Protein AF-A0A0D0CM64-F1 (afdb_monomer_lite)

Radius of gyration: 19.93 Å; chains: 1; bounding box: 58×32×56 Å

Sequence (141 aa):
MSQLNTKDVQIQMNWTRYVGLMQFVIL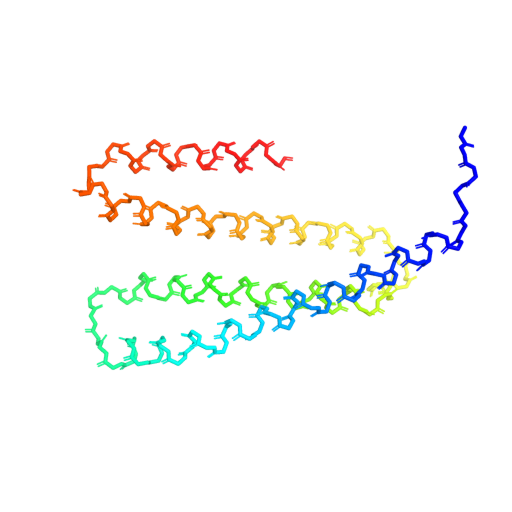IYDWLITLDQEVELIWRRPSKTRLAVILFFLNRYLTLLGNIPVAVLFFWGKPIDPHNPKLGGRHFDFYVETLLALIQLNITMFFILRVTALYGGKGWVKLFLIVLGLGITCNGI

Structure (mmCIF, N/CA/C/O backbone):
data_AF-A0A0D0CM64-F1
#
_entry.id   AF-A0A0D0CM64-F1
#
loop_
_atom_site.group_PDB
_atom_site.id
_atom_site.type_symbol
_atom_site.label_atom_id
_atom_site.label_alt_id
_atom_site.label_comp_id
_atom_site.label_asym_id
_atom_site.label_entity_id
_atom_site.label_seq_id
_atom_site.pdbx_PDB_ins_code
_atom_site.Cartn_x
_atom_site.Cartn_y
_atom_site.Cartn_z
_atom_site.occupancy
_atom_site.B_iso_or_equiv
_atom_site.auth_seq_id
_atom_site.auth_comp_id
_atom_site.auth_asym_id
_atom_site.auth_atom_id
_atom_site.pdbx_PDB_model_num
ATOM 1 N N . MET A 1 1 ? 32.828 5.150 -14.278 1.00 45.22 1 MET A N 1
ATOM 2 C CA . MET A 1 1 ? 31.489 4.670 -14.677 1.00 45.22 1 MET A CA 1
ATOM 3 C C . MET A 1 1 ? 31.674 3.299 -15.294 1.00 45.22 1 MET A C 1
ATOM 5 O O . MET A 1 1 ? 32.170 3.204 -16.409 1.00 45.22 1 MET A O 1
ATOM 9 N N . SER A 1 2 ? 31.447 2.252 -14.506 1.00 51.16 2 SER A N 1
ATOM 10 C CA . SER A 1 2 ? 31.589 0.862 -14.938 1.00 51.16 2 SER A CA 1
ATOM 11 C C . SER A 1 2 ? 30.623 0.574 -16.085 1.00 51.16 2 SER A C 1
ATOM 13 O O . SER A 1 2 ? 29.449 0.927 -16.015 1.00 51.16 2 SER A O 1
ATOM 15 N N . GLN A 1 3 ? 31.146 -0.040 -17.146 1.00 56.75 3 GLN A N 1
ATOM 16 C CA . GLN A 1 3 ? 30.384 -0.570 -18.273 1.00 56.75 3 GLN A CA 1
ATOM 17 C C . GLN A 1 3 ? 29.270 -1.470 -17.723 1.00 56.75 3 GLN A C 1
ATOM 19 O O . GLN A 1 3 ? 29.548 -2.555 -17.214 1.00 56.75 3 GLN A O 1
ATOM 24 N N . LEU A 1 4 ? 28.024 -0.992 -17.764 1.00 66.06 4 LEU A N 1
ATOM 25 C CA . LEU A 1 4 ? 26.849 -1.761 -17.371 1.00 66.06 4 LEU A CA 1
ATOM 26 C C . LEU A 1 4 ? 26.701 -2.897 -18.391 1.00 66.06 4 LEU A C 1
ATOM 28 O O . LEU A 1 4 ? 26.210 -2.699 -19.501 1.00 66.06 4 LEU A O 1
ATOM 32 N N . ASN A 1 5 ? 27.233 -4.066 -18.047 1.00 79.00 5 ASN A N 1
ATOM 33 C CA . ASN A 1 5 ? 27.250 -5.237 -18.906 1.00 79.00 5 ASN A CA 1
ATOM 34 C C . ASN A 1 5 ? 25.802 -5.642 -19.206 1.00 79.00 5 ASN A C 1
ATOM 36 O O . ASN A 1 5 ? 25.029 -6.000 -18.318 1.00 79.00 5 ASN A O 1
ATOM 40 N N . THR A 1 6 ? 25.422 -5.547 -20.476 1.00 76.00 6 THR A N 1
ATOM 41 C CA . THR A 1 6 ? 24.043 -5.734 -20.948 1.00 76.00 6 THR A CA 1
ATOM 42 C C . THR A 1 6 ? 23.475 -7.102 -20.577 1.00 76.00 6 THR A C 1
ATOM 44 O O . THR A 1 6 ? 22.273 -7.232 -20.360 1.00 76.00 6 THR A O 1
ATOM 47 N N . LYS A 1 7 ? 24.345 -8.107 -20.414 1.00 77.62 7 LYS A N 1
ATOM 48 C CA . LYS A 1 7 ? 23.981 -9.444 -19.929 1.00 77.62 7 LYS A CA 1
ATOM 49 C C . LYS A 1 7 ? 23.440 -9.419 -18.498 1.00 77.62 7 LYS A C 1
ATOM 51 O O . LYS A 1 7 ? 22.435 -10.069 -18.224 1.00 77.62 7 LYS A O 1
ATOM 56 N N . ASP A 1 8 ? 24.056 -8.638 -17.614 1.00 81.06 8 ASP A N 1
ATOM 57 C CA . ASP A 1 8 ? 23.656 -8.547 -16.207 1.00 81.06 8 ASP A CA 1
ATOM 58 C C . ASP A 1 8 ? 22.307 -7.831 -16.070 1.00 81.06 8 ASP A C 1
ATOM 60 O O . ASP A 1 8 ? 21.439 -8.273 -15.318 1.00 81.06 8 ASP A O 1
ATOM 64 N N . VAL A 1 9 ? 22.080 -6.795 -16.884 1.00 79.56 9 VAL A N 1
ATOM 65 C CA . VAL A 1 9 ? 20.789 -6.089 -16.971 1.00 79.56 9 VAL A CA 1
ATOM 66 C C . VAL A 1 9 ? 19.674 -7.035 -17.420 1.00 79.56 9 VAL A C 1
ATOM 68 O O . VAL A 1 9 ? 18.575 -7.032 -16.868 1.00 79.56 9 VAL A O 1
ATOM 71 N N . GLN A 1 10 ? 19.956 -7.886 -18.404 1.00 78.38 10 GLN A N 1
ATOM 72 C CA . GLN A 1 10 ? 18.973 -8.809 -18.963 1.00 78.38 10 GLN A CA 1
ATOM 73 C C . GLN A 1 10 ? 18.625 -9.941 -17.985 1.00 78.38 10 GLN A C 1
ATOM 75 O O . GLN A 1 10 ? 17.461 -10.333 -17.876 1.00 78.38 10 GLN A O 1
ATOM 80 N N . ILE A 1 11 ? 19.614 -10.417 -17.223 1.00 80.69 11 ILE A N 1
ATOM 81 C CA . ILE A 1 11 ? 19.409 -11.368 -16.125 1.00 80.69 11 ILE A CA 1
ATOM 82 C C . ILE A 1 11 ? 18.538 -10.727 -15.040 1.00 80.69 11 ILE A C 1
ATOM 84 O O . ILE A 1 11 ? 17.531 -11.319 -14.652 1.00 80.69 11 ILE A O 1
ATOM 88 N N . GLN A 1 12 ? 18.865 -9.507 -14.602 1.00 81.00 12 GLN A N 1
ATOM 89 C CA . GLN A 1 12 ? 18.085 -8.774 -13.597 1.00 81.00 12 GLN A CA 1
ATOM 90 C C . GLN A 1 12 ? 16.624 -8.598 -14.021 1.00 81.00 12 GLN A C 1
ATOM 92 O O . GLN A 1 12 ? 15.727 -8.932 -13.251 1.00 81.00 12 GLN A O 1
ATOM 97 N N . MET A 1 13 ? 16.373 -8.178 -15.264 1.00 77.81 13 MET A N 1
ATOM 98 C CA . MET A 1 13 ? 15.011 -8.030 -15.792 1.00 77.81 13 MET A CA 1
ATOM 99 C C . MET A 1 13 ? 14.222 -9.343 -15.762 1.00 77.81 13 MET A C 1
ATOM 101 O O . MET A 1 13 ? 13.024 -9.342 -15.472 1.00 77.81 13 MET A O 1
ATOM 105 N N . ASN A 1 14 ? 14.877 -10.471 -16.048 1.00 80.62 14 ASN A N 1
ATOM 106 C CA . ASN A 1 14 ? 14.214 -11.769 -16.025 1.00 80.62 14 ASN A CA 1
ATOM 107 C C . ASN A 1 14 ? 13.877 -12.205 -14.590 1.00 80.62 14 ASN A C 1
ATOM 109 O O . ASN A 1 14 ? 12.769 -12.674 -14.337 1.00 80.62 14 ASN A O 1
ATOM 113 N N . TRP A 1 15 ? 14.785 -11.980 -13.634 1.00 82.56 15 TRP A N 1
ATOM 114 C CA . TRP A 1 15 ? 14.518 -12.213 -12.211 1.00 82.56 15 TRP A CA 1
ATOM 115 C C . TRP A 1 15 ? 13.336 -11.389 -11.709 1.00 82.56 15 TRP A C 1
ATOM 117 O O . TRP A 1 15 ? 12.439 -11.942 -11.073 1.00 82.56 15 TRP A O 1
ATOM 127 N N . THR A 1 16 ? 13.279 -10.098 -12.040 1.00 80.88 16 THR A N 1
ATOM 128 C CA . THR A 1 16 ? 12.160 -9.243 -11.623 1.00 80.88 16 THR A CA 1
ATOM 129 C C . THR A 1 16 ? 10.833 -9.729 -12.210 1.00 80.88 16 THR A C 1
ATOM 131 O O . THR A 1 16 ? 9.819 -9.706 -11.516 1.00 80.88 16 THR A O 1
ATOM 134 N N . ARG A 1 17 ? 10.827 -10.252 -13.445 1.00 78.12 17 ARG A N 1
ATOM 135 C CA . ARG A 1 17 ? 9.639 -10.882 -14.050 1.00 78.12 17 ARG A CA 1
ATOM 136 C C . ARG A 1 17 ? 9.167 -12.112 -13.283 1.00 78.12 17 ARG A C 1
ATOM 138 O O . ARG A 1 17 ? 7.977 -12.208 -12.991 1.00 78.12 17 ARG A O 1
ATOM 145 N N . TYR A 1 18 ? 10.067 -13.020 -12.914 1.00 82.00 18 TYR A N 1
ATOM 146 C CA . TYR A 1 18 ? 9.690 -14.204 -12.135 1.00 82.00 18 TYR A CA 1
ATOM 147 C C . TYR A 1 18 ? 9.190 -13.849 -10.733 1.00 82.00 18 TYR A C 1
ATOM 149 O O . TYR A 1 18 ? 8.173 -14.385 -10.296 1.00 82.00 18 TYR A O 1
ATOM 157 N N . VAL A 1 19 ? 9.856 -12.916 -10.050 1.00 83.81 19 VAL A N 1
ATOM 158 C CA . VAL A 1 19 ? 9.428 -12.446 -8.723 1.00 83.81 19 VAL A CA 1
ATOM 159 C C . VAL A 1 19 ? 8.061 -11.761 -8.804 1.00 83.81 19 VAL A C 1
ATOM 161 O O . VAL A 1 19 ? 7.198 -12.034 -7.973 1.00 83.81 19 VAL A O 1
ATOM 164 N N . GLY A 1 20 ? 7.821 -10.952 -9.840 1.00 79.94 20 GLY A N 1
ATOM 165 C CA . GLY A 1 20 ? 6.515 -10.340 -10.090 1.00 79.94 20 GLY A CA 1
ATOM 166 C C . GLY A 1 20 ? 5.401 -11.373 -10.304 1.00 79.94 20 GLY A C 1
ATOM 167 O O . GLY A 1 20 ? 4.305 -11.206 -9.770 1.00 79.94 20 GLY A O 1
ATOM 168 N N . LEU A 1 21 ? 5.680 -12.478 -11.013 1.00 79.00 21 LEU A N 1
ATOM 169 C CA . LEU A 1 21 ? 4.720 -13.584 -11.165 1.00 79.00 21 LEU A CA 1
ATOM 170 C C . LEU A 1 21 ? 4.410 -14.222 -9.816 1.00 79.00 21 LEU A C 1
ATOM 172 O O . LEU A 1 21 ? 3.244 -14.420 -9.486 1.00 79.00 21 LEU A O 1
ATOM 176 N N . MET A 1 22 ? 5.445 -14.530 -9.034 1.00 82.94 22 MET A N 1
ATOM 177 C CA . MET A 1 22 ? 5.277 -15.139 -7.714 1.00 82.94 22 MET A CA 1
ATOM 178 C C . MET A 1 22 ? 4.445 -14.243 -6.796 1.00 82.94 22 MET A C 1
ATOM 180 O O . MET A 1 22 ? 3.507 -14.726 -6.169 1.00 82.94 22 MET A O 1
ATOM 184 N N . GLN A 1 23 ? 4.726 -12.938 -6.773 1.00 82.31 23 GLN A N 1
ATOM 185 C CA . GLN A 1 23 ? 3.955 -11.963 -6.003 1.00 82.31 23 GLN A CA 1
ATOM 186 C C . GLN A 1 23 ? 2.474 -11.958 -6.408 1.00 82.31 23 GLN A C 1
ATOM 188 O O . GLN A 1 23 ? 1.603 -11.965 -5.540 1.00 82.31 23 GLN A O 1
ATOM 193 N N . PHE A 1 24 ? 2.179 -11.985 -7.709 1.00 79.88 24 PHE A N 1
ATOM 194 C CA . PHE A 1 24 ? 0.804 -12.001 -8.209 1.00 79.88 24 PHE A CA 1
ATOM 195 C C . PHE A 1 24 ? 0.064 -13.302 -7.867 1.00 79.88 24 PHE A C 1
ATOM 197 O O . PHE A 1 24 ? -1.088 -13.270 -7.434 1.00 79.88 24 PHE A O 1
ATOM 204 N N . VAL A 1 25 ? 0.733 -14.449 -8.005 1.00 82.94 25 VAL A N 1
ATOM 205 C CA . VAL A 1 25 ? 0.164 -15.758 -7.652 1.00 82.94 25 VAL A CA 1
ATOM 206 C C . VAL A 1 25 ? -0.131 -15.837 -6.155 1.00 82.94 25 VAL A C 1
ATOM 208 O O . VAL A 1 25 ? -1.216 -16.272 -5.775 1.00 82.94 25 VAL A O 1
ATOM 211 N N . ILE A 1 26 ? 0.794 -15.371 -5.311 1.00 84.12 26 ILE A N 1
ATOM 212 C CA . ILE A 1 26 ? 0.597 -15.312 -3.856 1.00 84.12 26 ILE A CA 1
ATOM 213 C C . ILE A 1 26 ? -0.586 -14.400 -3.512 1.00 84.12 26 ILE A C 1
ATOM 215 O O . ILE A 1 26 ? -1.411 -14.773 -2.682 1.00 84.12 26 ILE A O 1
ATOM 219 N N . LEU A 1 27 ? -0.715 -13.247 -4.178 1.00 80.69 27 LEU A N 1
ATOM 220 C CA . LEU A 1 27 ? -1.828 -12.317 -3.967 1.00 80.69 27 LEU A CA 1
ATOM 221 C C . LEU A 1 27 ? -3.189 -12.957 -4.289 1.00 80.69 27 LEU A C 1
ATOM 223 O O . LEU A 1 27 ? -4.132 -12.819 -3.512 1.00 80.69 27 LEU A O 1
ATOM 227 N N . ILE A 1 28 ? -3.296 -13.672 -5.415 1.00 79.94 28 ILE A N 1
ATOM 228 C CA . ILE A 1 28 ? -4.526 -14.391 -5.786 1.00 79.94 28 ILE A CA 1
ATOM 229 C C . ILE A 1 28 ? -4.813 -15.515 -4.791 1.00 79.94 28 ILE A C 1
ATOM 231 O O . ILE A 1 28 ? -5.957 -15.700 -4.380 1.00 79.94 28 ILE A O 1
ATOM 235 N N . TYR A 1 29 ? -3.785 -16.266 -4.406 1.00 82.31 29 TYR A N 1
ATOM 236 C CA . TYR A 1 29 ? -3.924 -17.383 -3.480 1.00 82.31 29 TYR A CA 1
ATOM 237 C C . TYR A 1 29 ? -4.439 -16.929 -2.107 1.00 82.31 29 TYR A C 1
ATOM 239 O O . TYR A 1 29 ? -5.398 -17.499 -1.585 1.00 82.31 29 TYR A O 1
ATOM 247 N N . ASP A 1 30 ? -3.855 -15.863 -1.558 1.00 78.69 30 ASP A N 1
ATOM 248 C CA . ASP A 1 30 ? -4.283 -15.276 -0.288 1.00 78.69 30 ASP A CA 1
ATOM 249 C C . ASP A 1 30 ? -5.730 -14.759 -0.363 1.00 78.69 3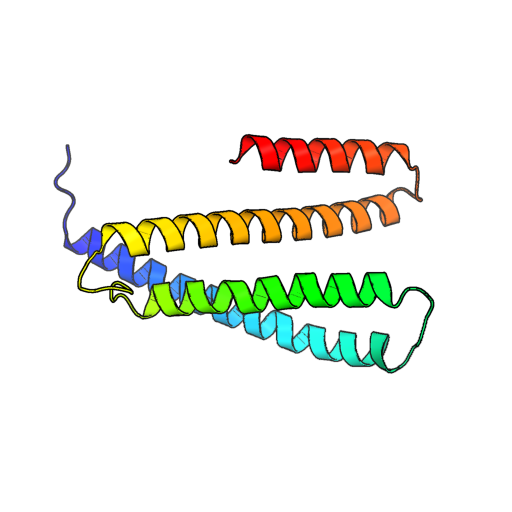0 ASP A C 1
ATOM 251 O O . ASP A 1 30 ? -6.523 -14.963 0.561 1.00 78.69 30 ASP A O 1
ATOM 255 N N . TRP A 1 31 ? -6.117 -14.172 -1.503 1.00 76.00 31 TRP A N 1
ATOM 256 C CA . TRP A 1 31 ? -7.491 -13.734 -1.758 1.00 76.00 31 TRP A CA 1
ATOM 257 C C . TRP A 1 31 ? -8.496 -14.890 -1.787 1.00 76.00 31 TRP A C 1
ATOM 259 O O . TRP A 1 31 ? -9.543 -14.793 -1.150 1.00 76.00 31 TRP A O 1
ATOM 269 N N . LEU A 1 32 ? -8.175 -15.997 -2.462 1.00 78.88 32 LEU A N 1
ATOM 270 C CA . LEU A 1 32 ? -9.064 -17.160 -2.552 1.00 78.88 32 LEU A CA 1
ATOM 271 C C . LEU A 1 32 ? -9.350 -17.781 -1.179 1.00 78.88 32 LEU A C 1
ATOM 273 O O . LEU A 1 32 ? -10.501 -18.092 -0.878 1.00 78.88 32 LEU A O 1
ATOM 277 N N . ILE A 1 33 ? -8.326 -17.931 -0.335 1.00 78.94 33 ILE A N 1
ATOM 278 C CA . ILE A 1 33 ? -8.477 -18.541 0.999 1.00 78.94 33 ILE A CA 1
ATOM 279 C C . ILE A 1 33 ? -9.353 -17.691 1.916 1.00 78.94 33 ILE A C 1
ATOM 281 O O . ILE A 1 33 ? -10.161 -18.202 2.688 1.00 78.94 33 ILE A O 1
ATOM 285 N N . THR A 1 34 ? -9.185 -16.380 1.858 1.00 71.88 34 THR A N 1
ATOM 286 C CA . THR A 1 34 ? -9.916 -15.459 2.734 1.00 71.88 34 THR A CA 1
ATOM 287 C C . THR A 1 34 ? -11.326 -15.160 2.228 1.00 71.88 34 THR A C 1
ATOM 289 O O . THR A 1 34 ? -12.169 -14.775 3.036 1.00 71.88 34 TH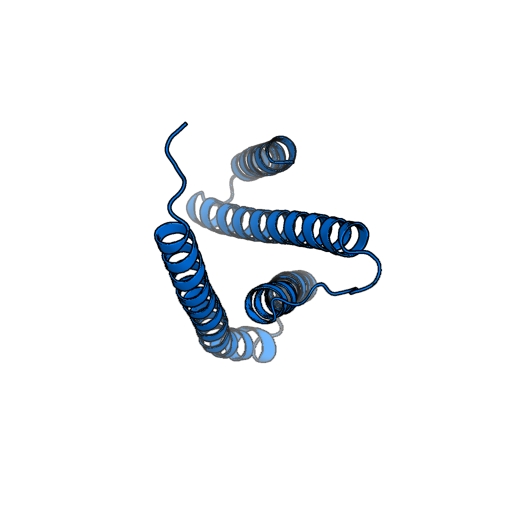R A O 1
ATOM 292 N N . LEU A 1 35 ? -11.617 -15.379 0.939 1.00 70.06 35 LEU A N 1
ATOM 293 C CA . LEU A 1 35 ? -12.972 -15.286 0.386 1.00 70.06 35 LEU A CA 1
ATOM 294 C C . LEU A 1 35 ? -13.920 -16.284 1.062 1.00 70.06 35 LEU A C 1
ATOM 296 O O . LEU A 1 35 ? -15.043 -15.921 1.403 1.00 70.06 35 LEU A O 1
ATOM 300 N N . ASP A 1 36 ? -13.464 -17.515 1.303 1.00 68.38 36 ASP A N 1
ATOM 301 C CA . ASP A 1 36 ? -14.264 -18.562 1.954 1.00 68.38 36 ASP A CA 1
ATOM 302 C C . ASP A 1 36 ? -14.756 -18.115 3.344 1.00 68.38 36 ASP A C 1
ATOM 304 O O . ASP A 1 36 ? -15.950 -18.141 3.654 1.00 68.38 36 ASP A O 1
ATOM 308 N N . GLN A 1 37 ? -13.842 -17.547 4.135 1.00 66.44 37 GLN A N 1
ATOM 309 C CA . GLN A 1 37 ? -14.150 -16.983 5.451 1.00 66.44 37 GLN A CA 1
ATOM 310 C C . GLN A 1 37 ? -15.056 -15.745 5.362 1.00 66.44 37 GLN A C 1
ATOM 312 O O . GLN A 1 37 ? -15.926 -15.553 6.214 1.00 66.44 37 GLN A O 1
ATOM 317 N N . GLU A 1 38 ? -14.886 -14.901 4.341 1.00 67.69 38 GLU A N 1
ATOM 318 C CA . GLU A 1 38 ? -15.733 -13.724 4.114 1.00 67.69 38 GLU A CA 1
ATOM 319 C C . GLU A 1 38 ? -17.175 -14.107 3.778 1.00 67.69 38 GLU A C 1
ATOM 321 O O . GLU A 1 38 ? -18.109 -13.510 4.321 1.00 67.69 38 GLU A O 1
ATOM 326 N N . VAL A 1 39 ? -17.376 -15.108 2.919 1.00 67.38 39 VAL A N 1
ATOM 327 C CA . VAL A 1 39 ? -18.716 -15.596 2.570 1.00 67.38 39 VAL A CA 1
ATOM 328 C C . VAL A 1 39 ? -19.396 -16.161 3.813 1.00 67.38 39 VAL A C 1
ATOM 330 O O . VAL A 1 39 ? -20.533 -15.788 4.110 1.00 67.38 39 VAL A O 1
ATOM 333 N N . GLU A 1 40 ? -18.697 -16.966 4.612 1.00 66.69 40 GLU A N 1
ATOM 334 C CA . GLU A 1 40 ? -19.289 -17.537 5.820 1.00 66.69 40 GLU A CA 1
ATOM 335 C C . GLU A 1 40 ? -19.627 -16.478 6.884 1.00 66.69 40 GLU A C 1
ATOM 337 O O . GLU A 1 40 ? -20.698 -16.543 7.495 1.00 66.69 40 GLU A O 1
ATOM 342 N N . LEU A 1 41 ? -18.771 -15.473 7.103 1.00 62.97 41 LEU A N 1
ATOM 343 C CA . LEU A 1 41 ? -19.011 -14.474 8.150 1.00 62.97 41 LEU A CA 1
ATOM 344 C C . LEU A 1 41 ? -20.011 -13.386 7.735 1.00 62.97 41 LEU A C 1
ATOM 346 O O . LEU A 1 41 ? -20.791 -12.923 8.570 1.00 62.97 41 LEU A O 1
ATOM 350 N N . ILE A 1 42 ? -19.984 -12.956 6.471 1.00 62.78 42 ILE A N 1
ATOM 351 C CA . ILE A 1 42 ? -20.701 -11.758 6.006 1.00 62.78 42 ILE A CA 1
ATOM 352 C C . ILE A 1 42 ? -22.046 -12.119 5.384 1.00 62.78 42 ILE A C 1
ATOM 354 O O . ILE A 1 42 ? -23.038 -11.433 5.646 1.00 62.78 42 ILE A O 1
ATOM 358 N N . TRP A 1 43 ? -22.118 -13.201 4.604 1.00 62.09 43 TRP A N 1
ATOM 359 C CA . TRP A 1 43 ? -23.388 -13.619 4.001 1.00 62.09 43 TRP A CA 1
ATOM 360 C C . TRP A 1 43 ? -24.299 -14.324 5.007 1.00 62.09 43 TRP A C 1
ATOM 362 O O . TRP A 1 43 ? -25.520 -14.275 4.872 1.00 62.09 43 TRP A O 1
ATOM 372 N N . ARG A 1 44 ? -23.726 -14.939 6.048 1.00 58.09 44 ARG A N 1
ATOM 373 C CA . ARG A 1 44 ? -24.471 -15.752 7.022 1.00 58.09 44 ARG A CA 1
ATOM 374 C C . ARG A 1 44 ? -24.846 -15.006 8.308 1.00 58.09 44 ARG A C 1
ATOM 376 O O . ARG A 1 44 ? -25.735 -15.463 9.026 1.00 58.09 44 ARG A O 1
ATOM 383 N N . ARG A 1 45 ? -24.225 -13.854 8.613 1.00 57.03 45 ARG A N 1
ATOM 384 C CA . ARG A 1 45 ? -24.593 -12.994 9.758 1.00 57.03 45 ARG A CA 1
ATOM 385 C C . ARG A 1 45 ? -24.868 -11.544 9.329 1.00 57.03 45 ARG A C 1
ATOM 387 O O . ARG A 1 45 ? -23.934 -10.760 9.180 1.00 57.03 45 ARG A O 1
ATOM 394 N N . PRO A 1 46 ? -26.141 -11.122 9.235 1.00 54.00 46 PRO A N 1
ATOM 395 C CA . PRO A 1 46 ? -26.491 -9.730 8.974 1.00 54.00 46 PRO A CA 1
ATOM 396 C C . PRO A 1 46 ? -26.328 -8.891 10.254 1.00 54.00 46 PRO A C 1
ATOM 398 O O . PRO A 1 46 ? -27.298 -8.632 10.962 1.00 54.00 46 PRO A O 1
ATOM 401 N N . SER A 1 47 ? -25.108 -8.468 10.603 1.00 53.72 47 SER A N 1
ATOM 402 C CA . SER A 1 47 ? -24.891 -7.590 11.766 1.00 53.72 47 SER A CA 1
ATOM 403 C C . SER A 1 47 ? -24.534 -6.155 11.365 1.00 53.72 47 SER A C 1
ATOM 405 O O . SER A 1 47 ? -23.490 -5.908 10.771 1.00 53.72 47 SER A O 1
ATOM 407 N N . LYS A 1 48 ? -25.457 -5.242 11.706 1.00 53.94 48 LYS A N 1
ATOM 408 C CA . LYS A 1 48 ? -25.442 -3.783 11.996 1.00 53.94 48 LYS A CA 1
ATOM 409 C C . LYS A 1 48 ? -24.498 -2.789 11.285 1.00 53.94 48 LYS A C 1
ATOM 411 O O . LYS A 1 48 ? -24.823 -1.606 11.302 1.00 53.94 48 LYS A O 1
ATOM 416 N N . THR A 1 49 ? -23.432 -3.187 10.595 1.00 58.22 49 THR A N 1
ATOM 417 C CA . THR A 1 49 ? -22.474 -2.250 9.967 1.00 58.22 49 THR A CA 1
ATOM 418 C C . THR A 1 49 ? -22.239 -2.575 8.494 1.00 58.22 49 THR A C 1
ATOM 420 O O . THR A 1 49 ? -21.108 -2.663 8.019 1.00 58.22 49 THR A O 1
ATOM 423 N N . ARG A 1 50 ? -23.337 -2.732 7.742 1.00 63.19 50 ARG A N 1
ATOM 424 C CA . ARG A 1 50 ? -23.333 -3.055 6.303 1.00 63.19 50 ARG A CA 1
ATOM 425 C C . ARG A 1 50 ? -22.435 -2.111 5.488 1.00 63.19 50 ARG A C 1
ATOM 427 O O . ARG A 1 50 ? -21.766 -2.555 4.568 1.00 63.19 50 ARG A O 1
ATOM 434 N N . LEU A 1 51 ? -22.358 -0.835 5.874 1.00 56.72 51 LEU A N 1
ATOM 435 C CA . LEU A 1 51 ? -21.491 0.164 5.241 1.00 56.72 51 LEU A CA 1
ATOM 436 C C . LEU A 1 51 ? -19.996 -0.083 5.465 1.00 56.72 51 LEU A C 1
ATOM 438 O O . LEU A 1 51 ? -19.234 0.006 4.514 1.00 56.72 51 LEU A O 1
ATOM 442 N N . ALA A 1 52 ? -19.569 -0.429 6.682 1.00 60.38 52 ALA A N 1
ATOM 443 C CA . ALA A 1 52 ? -18.159 -0.717 6.952 1.00 60.38 52 ALA A CA 1
ATOM 444 C C . ALA A 1 52 ? -17.695 -1.968 6.196 1.00 60.38 52 ALA A C 1
ATOM 446 O O . ALA A 1 52 ? -16.587 -2.000 5.673 1.00 60.38 52 ALA A O 1
ATOM 447 N N . VAL A 1 53 ? -18.579 -2.961 6.080 1.00 66.06 53 VAL A N 1
ATOM 448 C CA . VAL A 1 53 ? -18.338 -4.180 5.305 1.00 66.06 53 VAL A CA 1
ATOM 449 C C . VAL A 1 53 ? -18.259 -3.880 3.806 1.00 66.06 53 VAL A C 1
ATOM 451 O O . VAL A 1 53 ? -17.334 -4.334 3.146 1.00 66.06 53 VAL A O 1
ATOM 454 N N . ILE A 1 54 ? -19.169 -3.066 3.263 1.00 66.81 54 ILE A N 1
ATOM 455 C CA . ILE A 1 54 ? -19.133 -2.666 1.847 1.00 66.81 54 ILE A CA 1
ATOM 456 C C . ILE A 1 54 ? -17.894 -1.817 1.537 1.00 66.81 54 ILE A C 1
ATOM 458 O O . ILE A 1 54 ? -17.249 -2.057 0.522 1.00 66.81 54 ILE A O 1
ATOM 462 N N . LEU A 1 55 ? -17.525 -0.861 2.399 1.00 64.25 55 LEU A N 1
ATOM 463 C CA . LEU A 1 55 ? -16.297 -0.074 2.226 1.00 64.25 55 LEU A CA 1
ATOM 464 C C . LEU A 1 55 ? -15.042 -0.947 2.292 1.00 64.25 55 LEU A C 1
ATOM 466 O O . LEU A 1 55 ? -14.096 -0.695 1.552 1.00 64.25 55 LEU A O 1
ATOM 470 N N . PHE A 1 56 ? -15.042 -1.964 3.154 1.00 66.56 56 PHE A N 1
ATOM 471 C CA . PHE A 1 56 ? -13.965 -2.941 3.253 1.00 66.56 56 PHE A CA 1
ATOM 472 C C . PHE A 1 56 ? -13.852 -3.790 1.983 1.00 66.56 56 PHE A C 1
ATOM 474 O O . PHE A 1 56 ? -12.765 -3.919 1.426 1.00 66.56 56 PHE A O 1
ATOM 481 N N . PHE A 1 57 ? -14.981 -4.294 1.477 1.00 66.94 57 PHE A N 1
ATOM 482 C CA . PHE A 1 57 ? -15.048 -5.018 0.208 1.00 66.94 57 PHE A CA 1
ATOM 483 C C . PHE A 1 57 ? -14.578 -4.158 -0.960 1.00 66.94 57 PHE A C 1
ATOM 485 O O . PHE A 1 57 ? -13.749 -4.599 -1.748 1.00 66.94 57 PHE A O 1
ATOM 492 N N . LEU A 1 58 ? -15.061 -2.918 -1.053 1.00 68.00 58 LEU A N 1
ATOM 493 C CA . LEU A 1 58 ? -14.624 -1.982 -2.082 1.00 68.00 58 LEU A CA 1
ATOM 494 C C . LEU A 1 58 ? -13.123 -1.747 -1.992 1.00 68.00 58 LEU A C 1
ATOM 496 O O . LEU A 1 58 ? -12.452 -1.923 -2.994 1.00 68.00 58 LEU A O 1
ATOM 500 N N . ASN A 1 59 ? -12.574 -1.438 -0.817 1.00 67.94 59 ASN A N 1
ATOM 501 C CA . ASN A 1 59 ? -11.131 -1.241 -0.677 1.00 67.94 59 ASN A CA 1
ATOM 502 C C . ASN A 1 59 ? -10.337 -2.477 -1.109 1.00 67.94 59 ASN A C 1
ATOM 504 O O . ASN A 1 59 ? -9.435 -2.379 -1.935 1.00 67.94 59 ASN A O 1
ATOM 508 N N . ARG A 1 60 ? -10.731 -3.656 -0.623 1.00 73.38 60 ARG A N 1
ATOM 509 C CA . ARG A 1 60 ? -10.041 -4.911 -0.910 1.00 73.38 60 ARG A CA 1
ATOM 510 C C . ARG A 1 60 ? -10.065 -5.272 -2.396 1.00 73.38 60 ARG A C 1
ATOM 512 O O . ARG A 1 60 ? -9.029 -5.599 -2.971 1.00 73.38 60 ARG A O 1
ATOM 519 N N . TYR A 1 61 ? -11.238 -5.209 -3.018 1.00 71.38 61 TYR A N 1
ATOM 520 C CA . TYR A 1 61 ? -11.419 -5.598 -4.415 1.00 71.38 61 TYR A CA 1
ATOM 521 C C . TYR A 1 61 ? -10.877 -4.539 -5.370 1.00 71.38 61 TYR A C 1
ATOM 523 O O . TYR A 1 61 ? -10.329 -4.904 -6.404 1.00 71.38 61 TYR A O 1
ATOM 531 N N . LEU A 1 62 ? -10.962 -3.251 -5.025 1.00 70.69 62 LEU A N 1
ATOM 532 C CA . LEU A 1 62 ? -10.392 -2.169 -5.829 1.00 70.69 62 LEU A CA 1
ATOM 533 C C . LEU A 1 62 ? -8.862 -2.251 -5.846 1.00 70.69 62 LEU A C 1
ATOM 535 O O . LEU A 1 62 ? -8.258 -2.088 -6.902 1.00 70.69 62 LEU A O 1
ATOM 539 N N . THR A 1 63 ? -8.233 -2.580 -4.714 1.00 70.31 63 THR A N 1
ATOM 540 C CA . THR A 1 63 ? -6.788 -2.827 -4.660 1.00 70.31 63 THR A CA 1
ATOM 541 C C . THR A 1 63 ? -6.403 -4.070 -5.459 1.00 70.31 63 THR A C 1
ATOM 543 O O . THR A 1 63 ? -5.435 -4.026 -6.216 1.00 70.31 63 THR A O 1
ATOM 546 N N . LEU A 1 64 ? -7.155 -5.169 -5.348 1.00 70.88 64 LEU A N 1
ATOM 547 C CA . LEU A 1 64 ? -6.842 -6.403 -6.074 1.00 70.88 64 LEU A CA 1
ATOM 548 C C . LEU A 1 64 ? -7.010 -6.230 -7.588 1.00 70.88 64 LEU A C 1
ATOM 550 O O . LEU A 1 64 ? -6.090 -6.516 -8.351 1.00 70.88 64 LEU A O 1
ATOM 554 N N . LEU A 1 65 ? -8.147 -5.670 -8.011 1.00 75.75 65 LEU A N 1
ATOM 555 C CA . LEU A 1 65 ? -8.415 -5.311 -9.402 1.00 75.75 65 LEU A CA 1
ATOM 556 C C . LEU A 1 65 ? -7.430 -4.265 -9.912 1.00 75.75 65 LEU A C 1
ATOM 558 O O . LEU A 1 65 ? -7.107 -4.294 -11.090 1.00 75.75 65 LEU A O 1
ATOM 562 N N . GLY A 1 66 ? -6.928 -3.376 -9.054 1.00 73.12 66 GLY A N 1
ATOM 563 C CA . GLY A 1 66 ? -5.935 -2.377 -9.429 1.00 73.12 66 GLY A CA 1
ATOM 564 C C . GLY A 1 66 ? -4.522 -2.942 -9.630 1.00 73.12 66 GLY A C 1
ATOM 565 O O . GLY A 1 66 ? -3.751 -2.443 -10.445 1.00 73.12 66 GLY A O 1
ATOM 566 N N . ASN A 1 67 ? -4.180 -4.037 -8.950 1.00 74.56 67 ASN A N 1
ATOM 567 C CA . ASN A 1 67 ? -2.903 -4.726 -9.159 1.00 74.56 67 ASN A CA 1
ATOM 568 C C . ASN A 1 67 ? -2.887 -5.549 -10.462 1.00 74.56 67 ASN A C 1
ATOM 570 O O . ASN A 1 67 ? -1.814 -5.790 -11.016 1.00 74.56 67 ASN A O 1
ATOM 574 N N . ILE A 1 68 ? -4.053 -5.955 -10.984 1.00 76.06 68 ILE A N 1
ATOM 575 C CA . ILE A 1 68 ? -4.154 -6.744 -12.224 1.00 76.06 68 ILE A CA 1
ATOM 576 C C . ILE A 1 68 ? -3.617 -5.969 -13.446 1.00 76.06 68 ILE A C 1
ATOM 578 O O . ILE A 1 68 ? -2.754 -6.515 -14.130 1.00 76.06 68 ILE A O 1
ATOM 582 N N . PRO A 1 69 ? -4.025 -4.715 -13.732 1.00 69.94 69 PRO A N 1
ATOM 583 C CA . PRO A 1 69 ? -3.456 -3.914 -14.813 1.00 69.94 69 PRO A CA 1
ATOM 584 C C . PRO A 1 69 ? -1.950 -3.712 -14.679 1.00 69.94 69 PRO A C 1
ATOM 586 O O . PRO A 1 69 ? -1.248 -3.802 -15.680 1.00 69.94 69 PRO A O 1
ATOM 589 N N . VAL A 1 70 ? -1.435 -3.502 -13.460 1.00 70.75 70 VAL A N 1
ATOM 590 C CA . VAL A 1 70 ? 0.015 -3.382 -13.227 1.00 70.75 70 VAL A CA 1
ATOM 591 C C . VAL A 1 70 ? 0.724 -4.677 -13.604 1.00 70.75 70 VAL A C 1
ATOM 593 O O . VAL A 1 70 ? 1.700 -4.633 -14.347 1.00 70.75 70 VAL A O 1
ATOM 596 N N . ALA A 1 71 ? 0.210 -5.829 -13.165 1.00 70.56 71 ALA A N 1
ATOM 597 C CA . ALA A 1 71 ? 0.768 -7.130 -13.522 1.00 70.56 71 ALA A CA 1
ATOM 598 C C . ALA A 1 71 ? 0.706 -7.368 -15.039 1.00 70.56 71 ALA A C 1
ATOM 600 O O . ALA A 1 71 ? 1.714 -7.715 -15.653 1.00 70.56 71 ALA A O 1
ATOM 601 N N . VAL A 1 72 ? -0.443 -7.112 -15.669 1.00 70.75 72 VAL A N 1
ATOM 602 C CA . VAL A 1 72 ? -0.618 -7.254 -17.121 1.00 70.75 72 VAL A CA 1
ATOM 603 C C . VAL A 1 72 ? 0.377 -6.374 -17.874 1.00 70.75 72 VAL A C 1
ATOM 605 O O . VAL A 1 72 ? 1.045 -6.867 -18.775 1.00 70.75 72 VAL A O 1
ATOM 608 N N . LEU A 1 73 ? 0.553 -5.111 -17.486 1.00 67.38 73 LEU A N 1
ATOM 609 C CA . LEU A 1 73 ? 1.504 -4.199 -18.129 1.00 67.38 73 LEU A CA 1
ATOM 610 C C . LEU A 1 73 ? 2.962 -4.609 -17.895 1.00 67.38 73 LEU A C 1
ATOM 612 O O . LEU A 1 73 ? 3.777 -4.539 -18.819 1.00 67.38 73 LEU A O 1
ATOM 616 N N . PHE A 1 74 ? 3.276 -5.111 -16.700 1.00 66.31 74 PHE A N 1
ATOM 617 C CA . PHE A 1 74 ? 4.600 -5.625 -16.355 1.00 66.31 74 PHE A CA 1
ATOM 618 C C . PHE A 1 74 ? 4.998 -6.840 -17.212 1.00 66.31 74 PHE A C 1
ATOM 620 O O . PHE A 1 74 ? 6.157 -6.963 -17.619 1.00 66.31 74 PHE A O 1
ATOM 627 N N . PHE A 1 75 ? 4.036 -7.708 -17.548 1.00 64.50 75 PHE A N 1
ATOM 628 C CA . PHE A 1 75 ? 4.260 -8.869 -18.418 1.00 64.50 75 PHE A CA 1
ATOM 629 C C . PHE A 1 75 ? 4.145 -8.559 -19.908 1.00 64.50 75 PHE A C 1
ATOM 631 O O . PHE A 1 75 ? 4.870 -9.156 -20.706 1.00 64.50 75 PHE A O 1
ATOM 638 N N . TRP A 1 76 ? 3.264 -7.637 -20.301 1.00 66.56 76 TRP A N 1
ATOM 639 C CA . TRP A 1 76 ? 2.952 -7.426 -21.713 1.00 66.56 76 TRP A CA 1
ATOM 640 C C . TRP A 1 76 ? 3.993 -6.582 -22.449 1.00 66.56 76 TRP A C 1
ATOM 642 O O . TRP A 1 76 ? 4.055 -6.666 -23.672 1.00 66.56 76 TRP A O 1
ATOM 652 N N . GLY A 1 77 ? 4.843 -5.817 -21.749 1.00 56.66 77 GLY A N 1
ATOM 653 C CA . GLY A 1 77 ? 6.091 -5.223 -22.266 1.00 56.66 77 GLY A CA 1
ATOM 654 C C . GLY A 1 77 ? 5.985 -4.297 -23.492 1.00 56.66 77 GLY A C 1
ATOM 655 O O . GLY A 1 77 ? 6.995 -3.742 -23.922 1.00 56.66 77 GLY A O 1
ATOM 656 N N . LYS A 1 78 ? 4.796 -4.125 -24.072 1.00 57.31 78 LYS A N 1
ATOM 657 C CA . LYS A 1 78 ? 4.519 -3.246 -25.203 1.00 57.31 78 LYS A CA 1
ATOM 658 C C . LYS A 1 78 ? 3.976 -1.924 -24.662 1.00 57.31 78 LYS A C 1
ATOM 660 O O . LYS A 1 78 ? 3.083 -1.958 -23.814 1.00 57.31 78 LYS A O 1
ATOM 665 N N . PRO A 1 79 ? 4.480 -0.771 -25.134 1.00 55.66 79 PRO A N 1
ATOM 666 C CA . PRO A 1 79 ? 3.904 0.516 -24.775 1.00 55.66 79 PRO A CA 1
ATOM 667 C C . PRO A 1 79 ? 2.426 0.540 -25.185 1.00 55.66 79 PRO A C 1
ATOM 669 O O . PRO A 1 79 ? 2.088 0.130 -26.296 1.00 55.66 79 PRO A O 1
ATOM 672 N N . ILE A 1 80 ? 1.570 1.006 -24.269 1.00 55.97 80 ILE A N 1
ATOM 673 C CA . ILE A 1 80 ? 0.105 1.103 -24.422 1.00 55.97 80 ILE A CA 1
ATOM 674 C C . ILE A 1 80 ? -0.263 1.920 -25.675 1.00 55.97 80 ILE A C 1
ATOM 676 O O . ILE A 1 80 ? -1.278 1.650 -26.306 1.00 55.97 80 ILE A O 1
ATOM 680 N N . ASP A 1 81 ? 0.634 2.816 -26.102 1.00 53.56 81 ASP A N 1
ATOM 681 C CA . ASP A 1 81 ? 0.548 3.563 -27.350 1.00 53.56 81 ASP A CA 1
ATOM 682 C C . ASP A 1 81 ? 1.879 3.518 -28.120 1.00 53.56 81 ASP A C 1
ATOM 684 O O . ASP A 1 81 ? 2.862 4.138 -27.698 1.00 53.56 81 ASP A O 1
ATOM 688 N N . PRO A 1 82 ? 1.930 2.862 -29.295 1.00 57.75 82 PRO A N 1
ATOM 689 C CA . PRO A 1 82 ? 3.087 2.908 -30.193 1.00 57.75 82 PRO A CA 1
ATOM 690 C C . PRO A 1 82 ? 3.390 4.322 -30.713 1.00 57.75 82 PRO A C 1
ATOM 692 O O . PRO A 1 82 ? 4.496 4.588 -31.173 1.00 57.75 82 PRO A O 1
ATOM 695 N N . HIS A 1 83 ? 2.404 5.223 -30.656 1.00 59.34 83 HIS A N 1
ATOM 696 C CA . HIS A 1 83 ? 2.459 6.536 -31.292 1.00 59.34 83 HIS A CA 1
ATOM 697 C C . HIS A 1 83 ? 2.969 7.655 -30.363 1.00 59.34 83 HIS A C 1
ATOM 699 O O . HIS A 1 83 ? 3.435 8.675 -30.865 1.00 59.34 83 HIS A O 1
ATOM 705 N N . ASN A 1 84 ? 2.902 7.480 -29.030 1.00 60.84 84 ASN A N 1
ATOM 706 C CA . ASN A 1 84 ? 3.341 8.467 -28.030 1.00 60.84 84 ASN A CA 1
ATOM 707 C C . ASN A 1 84 ? 3.798 7.799 -26.709 1.00 60.84 84 ASN A C 1
ATOM 709 O O . ASN A 1 84 ? 3.066 7.814 -25.714 1.00 60.84 84 ASN A O 1
ATOM 713 N N . PRO A 1 85 ? 5.037 7.280 -26.632 1.00 63.62 85 PRO A N 1
ATOM 714 C CA . PRO A 1 85 ? 5.527 6.540 -25.461 1.00 63.62 85 PRO A CA 1
ATOM 715 C C . PRO A 1 85 ? 5.586 7.374 -24.166 1.00 63.62 85 PRO A C 1
ATOM 717 O O . PRO A 1 85 ? 5.548 6.821 -23.071 1.00 63.62 85 PRO A O 1
ATOM 720 N N . LYS A 1 86 ? 5.643 8.710 -24.267 1.00 61.88 86 LYS A N 1
ATOM 721 C CA . LYS A 1 86 ? 5.703 9.617 -23.106 1.00 61.88 86 LYS A CA 1
ATOM 722 C C . LYS A 1 86 ? 4.353 9.818 -22.407 1.00 61.88 86 LYS A C 1
ATOM 724 O O . LYS A 1 86 ? 4.338 10.082 -21.208 1.00 61.88 86 LYS A O 1
ATOM 729 N N . LEU A 1 87 ? 3.236 9.717 -23.136 1.00 60.47 87 LEU A N 1
ATOM 730 C CA . LEU A 1 87 ? 1.899 9.919 -22.564 1.00 60.47 87 LEU A CA 1
ATOM 731 C C . LEU A 1 87 ? 1.467 8.683 -21.763 1.00 60.47 87 LEU A C 1
ATOM 733 O O . LEU A 1 87 ? 1.040 8.812 -20.618 1.00 60.47 87 LEU A O 1
ATOM 737 N N . GLY A 1 88 ? 1.673 7.489 -22.332 1.00 63.41 88 GLY A N 1
ATOM 738 C CA . GLY A 1 88 ? 1.371 6.219 -21.667 1.00 63.41 88 GLY A CA 1
ATOM 739 C C . GLY A 1 88 ? 2.177 6.007 -20.381 1.00 63.41 88 GLY A C 1
ATOM 740 O O . GLY A 1 88 ? 1.617 5.558 -19.386 1.00 63.41 88 GLY A O 1
ATOM 741 N N . GLY A 1 89 ? 3.456 6.407 -20.370 1.00 67.69 89 GLY A N 1
ATOM 742 C CA . GLY A 1 89 ? 4.301 6.343 -19.171 1.00 67.69 89 GLY A CA 1
ATOM 743 C C . GLY A 1 89 ? 3.774 7.207 -18.023 1.00 67.69 89 GLY A C 1
ATOM 744 O O . GLY A 1 89 ? 3.612 6.714 -16.917 1.00 67.69 89 GLY A O 1
ATOM 745 N N . ARG A 1 90 ?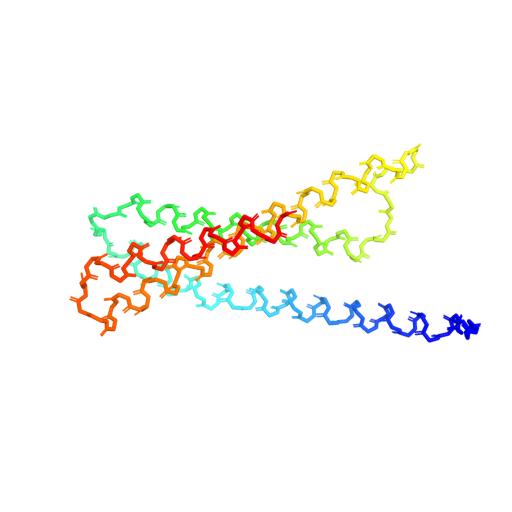 3.393 8.464 -18.290 1.00 69.25 90 ARG A N 1
ATOM 746 C CA . ARG A 1 90 ? 2.883 9.368 -17.244 1.00 69.25 90 ARG A CA 1
ATOM 747 C C . ARG A 1 90 ? 1.559 8.895 -16.635 1.00 69.25 90 ARG A C 1
ATOM 749 O O . ARG A 1 90 ? 1.372 9.008 -15.428 1.00 69.25 90 ARG A O 1
ATOM 756 N N . HIS A 1 91 ? 0.634 8.394 -17.454 1.00 69.25 91 HIS A N 1
ATOM 757 C CA . HIS A 1 91 ? -0.632 7.852 -16.948 1.00 69.25 91 HIS A CA 1
ATOM 758 C C . HIS A 1 91 ? -0.417 6.585 -16.117 1.00 69.25 91 HIS A C 1
ATOM 760 O O . HIS A 1 91 ? -1.105 6.391 -15.117 1.00 69.25 91 HIS A O 1
ATOM 766 N N . PHE A 1 92 ? 0.550 5.754 -16.511 1.00 70.81 92 PHE A N 1
ATOM 767 C CA . PHE A 1 92 ? 0.944 4.579 -15.748 1.00 70.81 92 PHE A CA 1
ATOM 768 C C . PHE A 1 92 ? 1.594 4.951 -14.412 1.00 70.81 92 PHE A C 1
ATOM 770 O O . PHE A 1 92 ? 1.183 4.419 -13.386 1.00 70.81 92 PHE A O 1
ATOM 777 N N . ASP A 1 93 ? 2.534 5.896 -14.404 1.00 71.69 93 ASP A N 1
ATOM 778 C CA . ASP A 1 93 ? 3.202 6.342 -13.178 1.00 71.69 93 ASP A CA 1
ATOM 779 C C . ASP A 1 93 ? 2.184 6.898 -12.173 1.00 71.69 93 ASP A C 1
ATOM 781 O O . ASP A 1 93 ? 2.147 6.460 -11.025 1.00 71.69 93 ASP A O 1
ATOM 785 N N . PHE A 1 94 ? 1.265 7.757 -12.629 1.00 76.31 94 PHE A N 1
ATOM 786 C CA . PHE A 1 94 ? 0.191 8.291 -11.786 1.00 76.31 94 PHE A CA 1
ATOM 787 C C . PHE A 1 94 ? -0.751 7.195 -11.253 1.00 76.31 94 PHE A C 1
ATOM 789 O O . PHE A 1 94 ? -1.218 7.252 -10.112 1.00 76.31 94 PHE A O 1
ATOM 796 N N . TYR A 1 95 ? -1.034 6.177 -12.070 1.00 76.62 95 TYR A N 1
ATOM 797 C CA . TYR A 1 95 ? -1.844 5.031 -11.663 1.00 76.62 95 TYR A CA 1
ATOM 798 C C . TYR A 1 95 ? -1.151 4.196 -10.581 1.00 76.62 95 TYR A C 1
ATOM 800 O O . TYR A 1 95 ? -1.780 3.848 -9.580 1.00 76.62 95 TYR A O 1
ATOM 808 N N . VAL A 1 96 ? 0.139 3.903 -10.757 1.00 76.88 96 VAL A N 1
ATOM 809 C CA . VAL A 1 96 ? 0.944 3.148 -9.788 1.00 76.88 96 VAL A CA 1
ATOM 810 C C . VAL A 1 96 ? 1.067 3.917 -8.476 1.00 76.88 96 VAL A C 1
ATOM 812 O O . VAL A 1 96 ? 0.861 3.335 -7.414 1.00 76.88 96 VAL A O 1
ATOM 815 N N . GLU A 1 97 ? 1.327 5.221 -8.532 1.00 79.12 97 GLU A N 1
ATOM 816 C CA . GLU A 1 97 ? 1.414 6.087 -7.353 1.00 79.12 97 GLU A CA 1
ATOM 817 C C . GLU A 1 97 ? 0.092 6.106 -6.568 1.00 79.12 97 GLU A C 1
ATOM 819 O O . GLU A 1 97 ? 0.068 5.870 -5.357 1.00 79.12 97 GLU A O 1
ATOM 824 N N . THR A 1 98 ? -1.033 6.261 -7.274 1.00 78.31 98 THR A N 1
ATOM 825 C CA . THR A 1 98 ? -2.372 6.205 -6.668 1.00 78.31 98 THR A CA 1
ATOM 826 C C . THR A 1 98 ? -2.647 4.835 -6.038 1.00 78.31 98 THR A C 1
ATOM 828 O O . THR A 1 98 ? -3.182 4.751 -4.930 1.00 78.31 98 THR A O 1
ATOM 831 N N . LEU A 1 99 ? -2.268 3.743 -6.711 1.00 76.62 99 LEU A N 1
ATOM 832 C CA . LEU A 1 99 ? -2.435 2.382 -6.199 1.00 76.62 99 LEU A CA 1
ATOM 833 C C . LEU A 1 99 ? -1.608 2.151 -4.922 1.00 76.62 99 LEU A C 1
ATOM 835 O O . LEU A 1 99 ? -2.122 1.580 -3.958 1.00 76.62 99 LEU A O 1
ATOM 839 N N . LEU A 1 100 ? -0.354 2.609 -4.898 1.00 79.12 100 LEU A N 1
ATOM 840 C CA . LEU A 1 100 ? 0.530 2.507 -3.733 1.00 79.12 100 LEU A CA 1
ATOM 841 C C . LEU A 1 100 ? -0.034 3.279 -2.536 1.00 79.12 100 LEU A C 1
ATOM 843 O O . LEU A 1 100 ? -0.085 2.733 -1.431 1.00 79.12 100 LEU A O 1
ATOM 847 N N . ALA A 1 101 ? -0.537 4.496 -2.758 1.00 78.62 101 ALA A N 1
ATOM 848 C CA . ALA A 1 101 ? -1.200 5.278 -1.718 1.00 78.62 101 ALA A CA 1
ATOM 849 C C . ALA A 1 101 ? -2.429 4.542 -1.153 1.00 78.62 101 ALA A C 1
ATOM 851 O O . ALA A 1 101 ? -2.592 4.439 0.066 1.00 78.62 101 ALA A O 1
ATOM 852 N N . LEU A 1 102 ? -3.263 3.952 -2.016 1.00 76.31 102 LEU A N 1
ATOM 853 C CA . LEU A 1 102 ? -4.423 3.164 -1.586 1.00 76.31 102 LEU A CA 1
ATOM 854 C C . LEU A 1 102 ? -4.017 1.930 -0.766 1.00 76.31 102 LEU A C 1
ATOM 856 O O . LEU A 1 102 ? -4.619 1.663 0.277 1.00 76.31 102 LEU A O 1
ATOM 860 N N . ILE A 1 103 ? -2.987 1.189 -1.186 1.00 76.38 103 ILE A N 1
ATOM 861 C CA . ILE A 1 103 ? -2.467 0.033 -0.433 1.00 76.38 103 ILE A CA 1
ATOM 862 C C . ILE A 1 103 ? -1.970 0.473 0.950 1.00 76.38 103 ILE A C 1
ATOM 864 O O . ILE A 1 103 ? -2.299 -0.157 1.959 1.00 76.38 103 ILE A O 1
ATOM 868 N N . GLN A 1 104 ? -1.231 1.580 1.020 1.00 78.31 104 GLN A N 1
ATOM 869 C CA . GLN A 1 104 ? -0.690 2.102 2.273 1.00 78.31 104 GLN A CA 1
ATOM 870 C C . GLN A 1 104 ? -1.798 2.515 3.255 1.00 78.31 104 GLN A C 1
ATOM 872 O O . GLN A 1 104 ? -1.715 2.223 4.456 1.00 78.31 104 GLN A O 1
ATOM 877 N N . LEU A 1 105 ? -2.868 3.139 2.752 1.00 75.50 105 LEU A N 1
ATOM 878 C CA . LEU A 1 105 ? -4.045 3.478 3.553 1.00 75.50 105 LEU A CA 1
ATOM 879 C C . LEU A 1 105 ? -4.721 2.224 4.121 1.00 75.50 105 LEU A C 1
ATOM 881 O O . LEU A 1 105 ? -5.058 2.201 5.308 1.00 75.50 105 LEU A O 1
ATOM 885 N N . ASN A 1 106 ? -4.852 1.162 3.320 1.00 73.38 106 ASN A N 1
ATOM 886 C CA . ASN A 1 106 ? -5.392 -0.119 3.782 1.00 73.38 106 ASN A CA 1
ATOM 887 C C . ASN A 1 106 ? -4.553 -0.710 4.922 1.00 73.38 106 ASN A C 1
ATOM 889 O O . ASN A 1 106 ? -5.095 -1.041 5.979 1.00 73.38 106 ASN A O 1
ATOM 893 N N . ILE A 1 107 ? -3.229 -0.788 4.754 1.00 78.31 107 ILE A N 1
ATOM 894 C CA . ILE A 1 107 ? -2.315 -1.309 5.786 1.00 78.31 107 ILE A CA 1
ATOM 895 C C . ILE A 1 107 ? -2.437 -0.494 7.077 1.00 78.31 107 ILE A C 1
ATOM 897 O O . ILE A 1 107 ? -2.544 -1.058 8.168 1.00 78.31 107 ILE A O 1
ATOM 901 N N . THR A 1 108 ? -2.486 0.832 6.955 1.00 77.25 108 THR A N 1
ATOM 902 C CA . THR A 1 108 ? -2.612 1.749 8.095 1.00 77.25 108 THR A CA 1
ATOM 903 C C . THR A 1 108 ? -3.934 1.536 8.831 1.00 77.25 108 THR A C 1
ATOM 905 O O . THR A 1 108 ? -3.952 1.441 10.060 1.00 77.25 108 THR A O 1
ATOM 908 N N . MET A 1 109 ? -5.038 1.371 8.099 1.00 72.56 109 MET A N 1
ATOM 909 C CA . MET A 1 109 ? -6.347 1.060 8.672 1.00 72.56 109 MET A CA 1
ATOM 910 C C . MET A 1 109 ? -6.320 -0.255 9.466 1.00 72.56 109 MET A C 1
ATOM 912 O O . MET A 1 109 ? -6.748 -0.283 10.624 1.00 72.56 109 MET A O 1
ATOM 916 N N . PHE A 1 110 ? -5.792 -1.335 8.882 1.00 76.31 110 PHE A N 1
ATOM 917 C CA . PHE A 1 110 ? -5.677 -2.629 9.564 1.00 76.31 110 PHE A CA 1
ATOM 918 C C . PHE A 1 110 ? -4.780 -2.563 10.799 1.00 76.31 110 PHE A C 1
ATOM 920 O O . PHE A 1 110 ? -5.110 -3.142 11.838 1.00 76.31 110 PHE A O 1
ATOM 927 N N . PHE A 1 111 ? -3.664 -1.842 10.702 1.00 78.75 111 PHE A N 1
ATOM 928 C CA . PHE A 1 111 ? -2.745 -1.647 11.813 1.00 78.75 111 PHE A CA 1
ATOM 929 C C . PHE A 1 111 ? -3.435 -0.938 12.983 1.00 78.75 111 PHE A C 1
ATOM 931 O O . PHE A 1 111 ? -3.377 -1.419 14.114 1.00 78.75 111 PHE A O 1
ATOM 938 N N . ILE A 1 112 ? -4.185 0.135 12.715 1.00 72.69 112 ILE A N 1
ATOM 939 C CA . ILE A 1 112 ? -4.956 0.851 13.741 1.00 72.69 112 ILE A CA 1
ATOM 940 C C . ILE A 1 112 ? -6.023 -0.062 14.351 1.00 72.69 112 ILE A C 1
ATOM 942 O O . ILE A 1 112 ? -6.171 -0.105 15.573 1.00 72.69 112 ILE A O 1
ATOM 946 N N . LEU A 1 113 ? -6.753 -0.831 13.541 1.00 70.19 113 LEU A N 1
ATOM 947 C CA . LEU A 1 113 ? -7.749 -1.775 14.055 1.00 70.19 113 LEU A CA 1
ATOM 948 C C . LEU A 1 113 ? -7.114 -2.791 15.013 1.00 70.19 113 LEU A C 1
ATOM 950 O O . LEU A 1 113 ? -7.609 -2.970 16.127 1.00 70.19 113 LEU A O 1
ATOM 954 N N . ARG A 1 114 ? -5.975 -3.383 14.637 1.00 73.62 114 ARG A N 1
ATOM 955 C CA . ARG A 1 114 ? -5.246 -4.324 15.502 1.00 73.62 114 ARG A CA 1
ATOM 956 C C . ARG A 1 114 ? -4.724 -3.667 16.778 1.00 73.62 114 ARG A C 1
ATOM 958 O O . ARG A 1 114 ? -4.938 -4.205 17.862 1.00 73.62 114 ARG A O 1
ATOM 965 N N . VAL A 1 115 ? -4.095 -2.497 16.679 1.00 78.88 115 VAL A N 1
ATOM 966 C CA . VAL A 1 115 ? -3.561 -1.786 17.852 1.00 78.88 115 VAL A CA 1
ATOM 967 C C . VAL A 1 115 ? -4.682 -1.397 18.812 1.00 78.88 115 VAL A C 1
ATOM 969 O O . VAL A 1 115 ? -4.529 -1.496 20.026 1.00 78.88 115 VAL A O 1
ATOM 972 N N . THR A 1 116 ? -5.839 -1.002 18.290 1.00 70.06 116 THR A N 1
ATOM 973 C CA . THR A 1 116 ? -6.962 -0.564 19.127 1.00 70.06 116 THR A CA 1
ATOM 974 C C . THR A 1 116 ? -7.697 -1.698 19.814 1.00 70.06 116 THR A C 1
ATOM 976 O O . THR A 1 116 ? -8.188 -1.489 20.926 1.00 70.06 116 THR A O 1
ATOM 979 N N . ALA A 1 117 ? -7.734 -2.877 19.190 1.00 74.19 117 ALA A N 1
ATOM 980 C CA . ALA A 1 117 ? -8.193 -4.100 19.831 1.00 74.19 117 ALA A CA 1
ATOM 981 C C . ALA A 1 117 ? -7.256 -4.501 20.983 1.00 74.19 117 ALA A C 1
ATOM 983 O O . ALA A 1 117 ? -7.731 -4.888 22.046 1.00 74.19 117 ALA A O 1
ATOM 984 N N . LEU A 1 118 ? -5.940 -4.331 20.804 1.00 74.88 118 LEU A N 1
ATOM 985 C CA . LEU A 1 118 ? -4.940 -4.664 21.821 1.00 74.88 118 LEU A CA 1
ATOM 986 C C . LEU A 1 118 ? -4.912 -3.667 22.997 1.00 74.88 118 LEU A C 1
ATOM 988 O O . LEU A 1 118 ? -4.722 -4.068 24.139 1.00 74.88 118 LEU A O 1
ATOM 992 N N . TYR A 1 119 ? -5.137 -2.373 22.740 1.00 70.94 119 TYR A N 1
ATOM 993 C CA . TYR A 1 119 ? -5.056 -1.306 23.754 1.00 70.94 119 TYR A CA 1
ATOM 994 C C . TYR A 1 119 ? -6.384 -0.967 24.457 1.00 70.94 119 TYR A C 1
ATOM 996 O O . TYR A 1 119 ? -6.487 0.067 25.122 1.00 70.94 119 TYR A O 1
ATOM 1004 N N . GLY A 1 120 ? -7.425 -1.794 24.312 1.00 70.88 120 GLY A N 1
ATOM 1005 C CA . GLY A 1 120 ? -8.691 -1.599 25.033 1.00 70.88 120 GLY A CA 1
ATOM 1006 C C . GLY A 1 120 ? -9.447 -0.313 24.663 1.00 70.88 120 GLY A C 1
ATOM 1007 O O . GLY A 1 120 ? -10.206 0.216 25.470 1.00 70.88 120 GLY A O 1
ATOM 1008 N N . GLY A 1 121 ? -9.248 0.218 23.449 1.00 63.28 121 GLY A N 1
ATOM 1009 C CA . GLY A 1 121 ? -10.112 1.265 22.887 1.00 63.28 121 GLY A CA 1
ATOM 1010 C C . GLY A 1 121 ? -9.845 2.719 23.304 1.00 63.28 121 GLY A C 1
ATOM 1011 O O . GLY A 1 121 ? -10.646 3.585 22.950 1.00 63.28 121 GLY A O 1
ATOM 1012 N N . LYS A 1 122 ? -8.733 3.041 23.980 1.00 67.38 122 LYS A N 1
ATOM 1013 C CA . LYS A 1 122 ? -8.412 4.431 24.370 1.00 67.38 122 LYS A CA 1
ATOM 1014 C C . LYS A 1 122 ? -8.236 5.331 23.125 1.00 67.38 122 LYS A C 1
ATOM 1016 O O . LYS A 1 122 ? -7.267 5.202 22.379 1.00 67.38 122 LYS A O 1
ATOM 1021 N N . GLY A 1 123 ? -9.193 6.237 22.882 1.00 64.44 123 GLY A N 1
ATOM 1022 C CA . GLY A 1 123 ? -9.338 6.997 21.624 1.00 64.44 123 GLY A CA 1
ATOM 1023 C C . GLY A 1 123 ? -8.149 7.885 21.233 1.00 64.44 123 GLY A C 1
ATOM 1024 O O . GLY A 1 123 ? -7.921 8.118 20.049 1.00 64.44 123 GLY A O 1
ATOM 1025 N N . TRP A 1 124 ?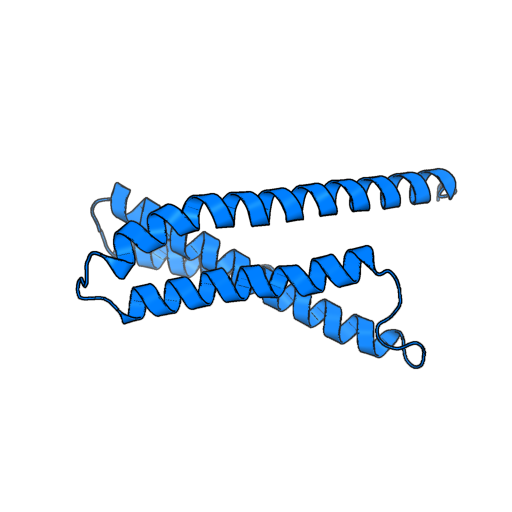 -7.342 8.304 22.208 1.00 66.12 124 TRP A N 1
ATOM 1026 C CA . TRP A 1 124 ? -6.133 9.107 21.987 1.00 66.12 124 TRP A CA 1
ATOM 1027 C C . TRP A 1 124 ? -5.068 8.386 21.146 1.00 66.12 124 TRP A C 1
ATOM 1029 O O . TRP A 1 124 ? -4.424 9.000 20.301 1.00 66.12 124 TRP A O 1
ATOM 1039 N N . VAL A 1 125 ? -4.934 7.065 21.312 1.00 69.50 125 VAL A N 1
ATOM 1040 C CA . VAL A 1 125 ? -3.979 6.249 20.542 1.00 69.50 125 VAL A CA 1
ATOM 1041 C C . VAL A 1 125 ? -4.416 6.138 19.076 1.00 69.50 125 VAL A C 1
ATOM 1043 O O . VAL A 1 125 ? -3.576 6.116 18.181 1.00 69.50 125 VAL A O 1
ATOM 1046 N N . LYS A 1 126 ? -5.732 6.150 18.810 1.00 66.38 126 LYS A N 1
ATOM 1047 C CA . LYS A 1 126 ? -6.287 6.136 17.444 1.00 66.38 126 LYS A CA 1
ATOM 1048 C C . LYS A 1 126 ? -5.919 7.401 16.687 1.00 66.38 126 LYS A C 1
ATOM 1050 O O . LYS A 1 126 ? -5.437 7.320 15.565 1.00 66.38 126 LYS A O 1
ATOM 1055 N N . LEU A 1 127 ? -6.143 8.554 17.317 1.00 70.12 127 LEU A N 1
ATOM 1056 C CA . LEU A 1 127 ? -5.879 9.852 16.708 1.00 70.12 127 LEU A CA 1
ATOM 1057 C C . LEU A 1 127 ? -4.383 10.032 16.422 1.00 70.12 127 LEU A C 1
ATOM 1059 O O . LEU A 1 127 ? -4.027 10.419 15.314 1.00 70.12 127 LEU A O 1
ATOM 1063 N N . PHE A 1 128 ? -3.518 9.671 17.378 1.00 75.94 128 PHE A N 1
ATOM 1064 C CA . PHE A 1 128 ? -2.066 9.722 17.192 1.00 75.94 128 PHE A CA 1
ATOM 1065 C C . PHE A 1 128 ? -1.606 8.866 16.002 1.00 75.94 128 PHE A C 1
ATOM 1067 O O . PHE A 1 128 ? -0.858 9.341 15.152 1.00 75.94 128 PHE A O 1
ATOM 1074 N N . LEU A 1 129 ? -2.108 7.633 15.888 1.00 70.19 129 LEU A N 1
ATOM 1075 C CA . LEU A 1 129 ? -1.749 6.728 14.793 1.00 70.19 129 LEU A CA 1
ATOM 1076 C C . LEU A 1 129 ? -2.300 7.170 13.430 1.00 70.19 129 LEU A C 1
ATOM 1078 O O . LEU A 1 129 ? -1.619 6.987 12.425 1.00 70.19 129 LEU A O 1
ATOM 1082 N N . ILE A 1 130 ? -3.494 7.771 13.381 1.00 74.50 130 ILE A N 1
ATOM 1083 C CA . ILE A 1 130 ? -4.067 8.322 12.140 1.00 74.50 130 ILE A CA 1
ATOM 1084 C C . ILE A 1 130 ? -3.230 9.501 11.639 1.00 74.50 130 ILE A C 1
ATOM 1086 O O . ILE A 1 130 ? -2.899 9.550 10.457 1.00 74.50 130 ILE A O 1
ATOM 1090 N N . VAL A 1 131 ? -2.857 10.427 12.528 1.00 77.50 131 VAL A N 1
ATOM 1091 C CA . VAL A 1 131 ? -2.031 11.593 12.172 1.00 77.50 131 VAL A CA 1
ATOM 1092 C C . VAL A 1 131 ? -0.654 11.152 11.680 1.00 77.50 131 VAL A C 1
ATOM 1094 O O . VAL A 1 131 ? -0.161 11.673 10.683 1.00 77.50 131 VAL A O 1
ATOM 1097 N N . LEU A 1 132 ? -0.057 10.156 12.334 1.00 73.94 132 LEU A N 1
ATOM 1098 C CA . LEU A 1 132 ? 1.250 9.628 11.954 1.00 73.94 132 LEU A CA 1
ATOM 1099 C C . LEU A 1 132 ? 1.185 8.878 10.610 1.00 73.94 132 LEU A C 1
ATOM 1101 O O . LEU A 1 132 ? 2.034 9.094 9.750 1.00 73.94 132 LEU A O 1
ATOM 1105 N N . GLY A 1 133 ? 0.140 8.077 10.381 1.00 69.44 133 GLY A N 1
ATOM 1106 C CA . GLY A 1 133 ? -0.091 7.400 9.100 1.00 69.44 133 GLY A CA 1
ATOM 1107 C C . GLY A 1 133 ? -0.322 8.371 7.939 1.00 69.44 133 GLY A C 1
ATOM 1108 O O . GLY A 1 133 ? 0.318 8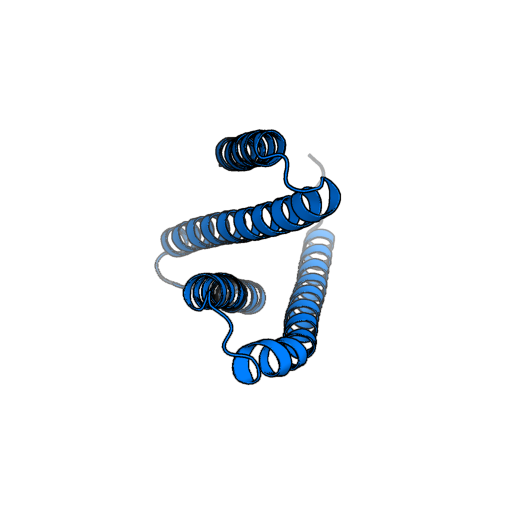.251 6.895 1.00 69.44 133 GLY A O 1
ATOM 1109 N N . LEU A 1 134 ? -1.167 9.388 8.132 1.00 71.31 134 LEU A N 1
ATOM 1110 C CA . LEU A 1 134 ? -1.370 10.457 7.146 1.00 71.31 134 LEU A CA 1
ATOM 1111 C C . LEU A 1 134 ? -0.080 11.248 6.892 1.00 71.31 134 LEU A C 1
ATOM 1113 O O . LEU A 1 134 ? 0.230 11.547 5.744 1.00 71.31 134 LEU A O 1
ATOM 1117 N N . GLY A 1 135 ? 0.706 11.520 7.937 1.00 72.00 135 GLY A N 1
ATOM 1118 C CA . GLY A 1 135 ? 1.999 12.195 7.823 1.00 72.00 135 GLY A CA 1
ATOM 1119 C C . GLY A 1 135 ? 3.021 11.416 6.992 1.00 72.00 135 GLY A C 1
ATOM 1120 O O . GLY A 1 135 ? 3.713 12.011 6.174 1.00 72.00 135 GLY A O 1
ATOM 1121 N N . ILE A 1 136 ? 3.081 10.089 7.139 1.00 68.31 136 ILE A N 1
ATOM 1122 C CA . ILE A 1 136 ? 3.944 9.231 6.308 1.00 68.31 136 ILE A CA 1
ATOM 1123 C C . ILE A 1 136 ? 3.475 9.244 4.848 1.00 68.31 136 ILE A C 1
ATOM 1125 O O . ILE A 1 136 ? 4.298 9.309 3.940 1.00 68.31 136 ILE A O 1
ATOM 1129 N N . THR A 1 137 ? 2.161 9.232 4.620 1.00 64.19 137 THR A N 1
ATOM 1130 C CA . THR A 1 137 ? 1.589 9.212 3.264 1.00 64.19 137 THR A CA 1
ATOM 1131 C C . THR A 1 137 ? 1.811 10.543 2.535 1.00 64.19 137 THR A C 1
ATOM 1133 O O . THR A 1 137 ? 2.123 10.535 1.354 1.00 64.19 137 THR A O 1
ATOM 1136 N N . CYS A 1 138 ? 1.734 11.679 3.238 1.00 63.28 138 CYS A N 1
ATOM 1137 C CA . CYS A 1 138 ? 2.032 13.003 2.675 1.00 63.28 138 CYS A CA 1
ATOM 1138 C C . CYS A 1 138 ? 3.528 13.281 2.462 1.00 63.28 138 CYS A C 1
ATOM 1140 O O . CYS A 1 138 ? 3.853 14.218 1.747 1.00 63.28 138 CYS A O 1
ATOM 1142 N N . ASN A 1 139 ? 4.425 12.540 3.117 1.00 62.91 139 ASN A N 1
ATOM 1143 C CA . ASN A 1 139 ? 5.877 12.723 2.981 1.00 62.91 139 ASN A CA 1
ATOM 1144 C C . ASN A 1 139 ? 6.494 11.767 1.939 1.00 62.91 139 ASN A C 1
ATOM 1146 O O . ASN A 1 139 ? 7.643 11.930 1.549 1.00 62.91 139 ASN A O 1
ATOM 1150 N N . GLY A 1 140 ? 5.748 10.733 1.534 1.00 55.06 140 GLY A N 1
ATOM 1151 C CA . GLY A 1 140 ? 6.155 9.773 0.503 1.00 55.06 140 GLY A CA 1
ATOM 1152 C C . GLY A 1 140 ? 5.686 10.113 -0.917 1.00 55.06 140 GLY A C 1
ATOM 1153 O O . GLY A 1 140 ? 6.054 9.384 -1.835 1.00 55.06 140 GLY A O 1
ATOM 1154 N N . ILE A 1 141 ? 4.879 11.170 -1.070 1.00 50.09 141 ILE A N 1
ATOM 1155 C CA . ILE A 1 141 ? 4.445 11.791 -2.336 1.00 50.09 141 ILE A CA 1
ATOM 1156 C C . ILE A 1 141 ? 5.353 12.994 -2.593 1.00 50.09 141 ILE A C 1
ATOM 1158 O O . ILE A 1 141 ? 5.844 13.148 -3.732 1.00 50.09 141 ILE A O 1
#

InterPro domains:
  IPR045340 Domain of unknown function DUF6533 [PF20151] (24-65)

Secondary structure (DSSP, 8-state):
-----HHHHHHHHHHHHHHHHHHHHHHHHHHHHHHHHHIIIIIT---S-HHHHHHHHHHHHHHHHHHHHHHHHHHH-S-S-TT-HHHHHHHHHHHHHHHHHHHHHHHHHHHHHHHHHHTTT-HHHHHHHHHHHHHHHHH--

Organism: NCBI:txid944289

Foldseek 3Di:
DDDPPVVVVVVVLVVVLVVLVVVLVVLVVVVVVVVVVCCCPPVVDPDDCVPVNVVVVCLSVVLNVLVVVVNCCSPVVDQPDPPDNPVSVVVVVVSVLVSVLSVLVVVLVVVLVVVCVVVVNPVVVSVVSVVVSVVVSVVVD

pLDDT: mean 70.27, std 8.41, range [45.22, 84.12]